Protein AF-A0A4R9PK14-F1 (afdb_monomer)

Mean predicted aligned error: 3.89 Å

Solvent-accessible surface area (backbone atoms only — not comparable to full-atom values): 7071 Å² total; per-residue (Å²): 136,80,88,58,100,75,65,58,48,47,90,89,63,51,69,74,48,59,94,91,59,59,80,47,73,71,54,48,51,49,46,39,63,70,50,51,48,55,53,52,49,55,52,47,52,51,51,54,56,47,56,76,75,32,99,73,86,83,88,85,88,85,83,86,76,75,49,66,43,78,81,82,39,85,67,70,57,68,86,69,80,87,87,35,72,95,62,70,71,56,60,66,72,57,52,53,53,52,52,53,50,49,68,73,68,58,121

Foldseek 3Di:
DDADLQHQADLVRHGPDDVPGGQDPVNSVVCCVPPVVVVVVVVVVVVVVVVVVDVDDDDDPDDDDAQDRPSPDPDGHFPDDDDCVVVPNDDPVVSVVVVVVCVVPGD

Structure (mmCIF, N/CA/C/O backbone):
data_AF-A0A4R9PK14-F1
#
_entry.id   AF-A0A4R9PK14-F1
#
loop_
_atom_site.group_PDB
_atom_site.id
_atom_site.type_symbol
_atom_site.label_atom_id
_atom_site.label_alt_id
_atom_site.label_comp_id
_atom_site.label_asym_id
_atom_site.label_entity_id
_atom_site.label_seq_id
_atom_site.pdbx_PDB_ins_code
_atom_site.Cartn_x
_atom_site.Cartn_y
_atom_site.Cartn_z
_atom_site.occupancy
_atom_site.B_iso_or_equiv
_atom_site.auth_seq_id
_atom_site.auth_comp_id
_atom_site.auth_asym_id
_atom_site.auth_atom_id
_atom_site.pdbx_PDB_model_num
ATOM 1 N N . ALA A 1 1 ? 13.955 3.054 2.556 1.00 55.47 1 ALA A N 1
ATOM 2 C CA . ALA A 1 1 ? 13.583 3.122 1.128 1.00 55.47 1 ALA A CA 1
ATOM 3 C C . ALA A 1 1 ? 12.072 2.967 1.025 1.00 55.47 1 ALA A C 1
ATOM 5 O O . ALA A 1 1 ? 11.523 2.206 1.811 1.00 55.47 1 ALA A O 1
ATOM 6 N N . THR A 1 2 ? 11.405 3.688 0.128 1.00 64.69 2 THR A N 1
ATOM 7 C CA . THR A 1 2 ? 9.976 3.497 -0.168 1.00 64.69 2 THR A CA 1
ATOM 8 C C . THR A 1 2 ? 9.829 2.833 -1.529 1.00 64.69 2 THR A C 1
ATOM 10 O O . THR A 1 2 ? 10.646 3.053 -2.423 1.00 64.69 2 THR A O 1
ATOM 13 N N . THR A 1 3 ? 8.805 1.999 -1.686 1.00 79.12 3 THR A N 1
ATOM 14 C CA . THR A 1 3 ? 8.442 1.443 -2.989 1.00 79.12 3 THR A CA 1
ATOM 15 C C . THR A 1 3 ? 7.896 2.555 -3.885 1.00 79.12 3 THR A C 1
ATOM 17 O O . THR A 1 3 ? 7.201 3.463 -3.425 1.00 79.12 3 THR A O 1
ATOM 20 N N . THR A 1 4 ? 8.236 2.516 -5.171 1.00 89.81 4 THR A N 1
ATOM 21 C CA . THR A 1 4 ? 7.672 3.434 -6.169 1.00 89.81 4 THR A CA 1
ATOM 22 C C . THR A 1 4 ? 6.357 2.873 -6.721 1.00 89.81 4 THR A C 1
ATOM 24 O O . THR A 1 4 ? 6.022 1.711 -6.497 1.00 89.81 4 THR A O 1
ATOM 27 N N . LEU A 1 5 ? 5.607 3.685 -7.476 1.00 92.44 5 LEU A N 1
ATOM 28 C CA . LEU A 1 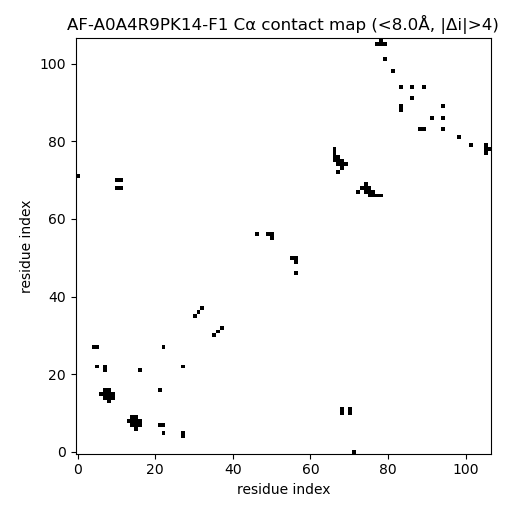5 ? 4.361 3.255 -8.130 1.00 92.44 5 LEU A CA 1
ATOM 29 C C . LEU A 1 5 ? 4.573 2.077 -9.099 1.00 92.44 5 LEU A C 1
ATOM 31 O O . LEU A 1 5 ? 3.700 1.231 -9.265 1.00 92.44 5 LEU A O 1
ATOM 35 N N . CYS A 1 6 ? 5.731 2.037 -9.755 1.00 96.12 6 CYS A N 1
ATOM 36 C CA . CYS A 1 6 ? 6.166 0.947 -10.620 1.00 96.12 6 CYS A CA 1
ATOM 37 C C . CYS A 1 6 ? 7.591 0.560 -10.201 1.00 96.12 6 CYS A C 1
ATOM 39 O O . CYS A 1 6 ? 8.545 1.114 -10.752 1.00 96.12 6 CYS A O 1
ATOM 41 N N . PRO A 1 7 ? 7.742 -0.335 -9.207 1.00 94.31 7 PRO A N 1
ATOM 42 C CA . PRO A 1 7 ? 9.049 -0.747 -8.703 1.00 94.31 7 PRO A CA 1
ATOM 43 C C . PRO A 1 7 ? 9.920 -1.328 -9.814 1.00 94.31 7 PRO A C 1
ATOM 45 O O . PRO A 1 7 ? 9.412 -2.046 -10.677 1.00 94.31 7 PRO A O 1
ATOM 48 N N . THR A 1 8 ? 11.219 -1.032 -9.777 1.00 95.38 8 THR A N 1
ATOM 49 C CA . THR A 1 8 ? 12.224 -1.566 -10.715 1.00 95.38 8 THR A CA 1
ATOM 50 C C . THR A 1 8 ? 13.130 -2.618 -10.090 1.00 95.38 8 THR A C 1
ATOM 52 O O . THR A 1 8 ? 13.818 -3.323 -10.822 1.00 95.38 8 THR A O 1
ATOM 55 N N . ASP A 1 9 ? 13.100 -2.756 -8.766 1.00 93.88 9 ASP A N 1
ATOM 56 C CA . ASP A 1 9 ? 13.816 -3.773 -8.005 1.00 93.88 9 ASP A CA 1
ATOM 57 C C . ASP A 1 9 ? 12.887 -4.559 -7.068 1.00 93.88 9 ASP A C 1
ATOM 59 O O . ASP A 1 9 ? 11.816 -4.094 -6.667 1.00 93.88 9 ASP A O 1
ATOM 63 N N . THR A 1 10 ? 13.296 -5.782 -6.732 1.00 91.88 10 THR A N 1
ATOM 64 C CA . THR A 1 10 ? 12.673 -6.589 -5.680 1.00 91.88 10 THR A CA 1
ATOM 65 C C . THR A 1 10 ? 12.938 -5.969 -4.305 1.00 91.88 10 THR A C 1
ATOM 67 O O . THR A 1 10 ? 13.802 -5.107 -4.130 1.00 91.88 10 THR A O 1
ATOM 70 N N . PHE A 1 11 ? 12.274 -6.479 -3.266 1.00 89.12 11 PHE A N 1
ATOM 71 C CA . PHE A 1 11 ? 12.618 -6.110 -1.890 1.00 89.12 11 PHE A CA 1
ATOM 72 C C . PHE A 1 11 ? 14.070 -6.440 -1.509 1.00 89.12 11 PHE A C 1
ATOM 74 O O . PHE A 1 11 ? 14.602 -5.790 -0.611 1.00 89.12 11 PHE A O 1
ATOM 81 N N . ASP A 1 12 ? 14.727 -7.371 -2.207 1.00 89.00 12 ASP A N 1
ATOM 82 C CA . ASP A 1 12 ? 16.135 -7.734 -1.995 1.00 89.00 12 ASP A CA 1
ATOM 83 C C . ASP A 1 12 ? 17.101 -6.867 -2.827 1.00 89.00 12 ASP A C 1
ATOM 85 O O . ASP A 1 12 ? 18.288 -6.796 -2.520 1.00 89.00 12 ASP A O 1
ATOM 89 N N . GLY A 1 13 ? 16.578 -6.093 -3.784 1.00 89.56 13 GLY A N 1
ATOM 90 C CA . GLY A 1 13 ? 17.332 -5.131 -4.595 1.00 89.56 13 GLY A CA 1
ATOM 91 C C . GLY A 1 13 ? 17.683 -5.653 -5.979 1.00 89.56 13 GLY A C 1
ATOM 92 O O . GLY A 1 13 ? 18.379 -4.973 -6.731 1.00 89.56 13 GLY A O 1
ATOM 93 N N . ASP A 1 14 ? 17.192 -6.843 -6.318 1.00 93.00 14 ASP A N 1
ATOM 94 C CA . ASP A 1 14 ? 17.420 -7.454 -7.618 1.00 93.00 14 ASP A CA 1
ATOM 95 C C . ASP A 1 14 ? 16.598 -6.736 -8.691 1.00 93.00 14 ASP A C 1
ATOM 97 O O . ASP A 1 14 ? 15.420 -6.450 -8.459 1.00 93.00 14 ASP A O 1
ATOM 101 N N . PRO A 1 15 ? 17.163 -6.468 -9.878 1.00 95.50 15 PRO A N 1
ATOM 102 C CA . PRO A 1 15 ? 16.436 -5.804 -10.950 1.00 95.50 15 PRO A CA 1
ATOM 103 C C . PRO A 1 15 ? 15.266 -6.667 -11.444 1.00 95.50 15 PRO A C 1
ATOM 105 O O . PRO A 1 15 ? 15.424 -7.850 -11.742 1.00 95.50 15 PRO A O 1
ATOM 108 N N . LEU A 1 16 ? 14.089 -6.053 -11.576 1.00 96.38 16 LEU A N 1
ATOM 109 C CA . LEU A 1 16 ? 12.891 -6.683 -12.147 1.00 96.38 16 LEU A CA 1
ATOM 110 C C . LEU A 1 16 ? 12.878 -6.649 -13.683 1.00 96.38 16 LEU A C 1
ATOM 112 O O . LEU A 1 16 ? 12.176 -7.441 -14.311 1.00 96.38 16 LEU A O 1
ATOM 116 N N . TYR A 1 17 ? 13.637 -5.731 -14.283 1.00 96.62 17 TYR A N 1
ATOM 117 C CA . TYR A 1 17 ? 13.682 -5.487 -15.724 1.00 96.62 17 TYR A CA 1
ATOM 118 C C . TYR A 1 17 ? 15.092 -5.721 -16.263 1.00 96.62 17 TYR A C 1
ATOM 120 O O . TYR A 1 17 ? 16.079 -5.651 -15.527 1.00 96.62 17 TYR A O 1
ATOM 128 N N . ARG A 1 18 ? 15.200 -5.987 -17.567 1.00 97.56 18 ARG A N 1
ATOM 129 C CA . ARG A 1 18 ? 16.502 -5.939 -18.239 1.00 97.56 18 ARG A CA 1
ATOM 130 C C . ARG A 1 18 ? 16.963 -4.489 -18.334 1.00 97.56 18 ARG A C 1
ATOM 132 O O . ARG A 1 18 ? 16.143 -3.576 -18.347 1.00 97.56 18 ARG A O 1
ATOM 139 N N . ILE A 1 19 ? 18.274 -4.305 -18.456 1.00 95.31 19 ILE A N 1
ATOM 140 C CA . ILE A 1 19 ? 18.885 -2.985 -18.624 1.00 95.31 19 ILE A CA 1
ATOM 141 C C . ILE A 1 19 ? 18.250 -2.276 -19.827 1.00 95.31 19 ILE A C 1
ATOM 143 O O . ILE A 1 19 ? 18.337 -2.776 -20.951 1.00 95.31 19 ILE A O 1
ATOM 147 N N . GLY A 1 20 ? 17.645 -1.111 -19.586 1.00 95.62 20 GLY A N 1
ATOM 148 C CA . GLY A 1 20 ? 16.987 -0.294 -20.606 1.00 95.62 20 GLY A CA 1
ATOM 149 C C . GLY A 1 20 ? 15.531 -0.675 -20.894 1.00 95.62 20 GLY A C 1
ATOM 150 O O . GLY A 1 20 ? 14.918 -0.063 -21.768 1.00 95.62 20 GLY A O 1
ATOM 151 N N . GLU A 1 21 ? 14.976 -1.665 -20.190 1.00 97.06 21 GLU A N 1
ATOM 152 C CA . GLU A 1 21 ? 13.569 -2.085 -20.284 1.00 97.06 21 GLU A CA 1
ATOM 153 C C . GLU A 1 21 ? 12.740 -1.652 -19.059 1.00 97.06 21 GLU A C 1
ATOM 155 O O . GLU A 1 21 ? 11.622 -2.131 -18.860 1.00 97.06 21 GLU A O 1
ATOM 160 N N . GLU A 1 22 ? 13.266 -0.757 -18.218 1.00 97.06 22 GLU A N 1
ATOM 161 C CA . GLU A 1 22 ? 12.528 -0.185 -17.096 1.00 97.06 22 GLU A CA 1
ATOM 162 C C . GLU A 1 22 ? 11.317 0.642 -17.578 1.00 97.06 22 GLU A C 1
ATOM 164 O O . GLU A 1 22 ? 11.346 1.231 -18.665 1.00 97.06 22 GLU A O 1
ATOM 169 N N . PRO A 1 23 ? 10.236 0.742 -16.778 1.00 97.25 23 PRO A N 1
ATOM 170 C CA . PRO A 1 23 ? 9.075 1.546 -17.137 1.00 97.25 23 PRO A CA 1
ATOM 171 C C . PRO A 1 23 ? 9.454 3.007 -17.405 1.00 97.25 23 PRO A C 1
ATOM 173 O O . PRO A 1 23 ? 9.959 3.712 -16.530 1.00 97.25 23 PRO A O 1
ATOM 176 N N . THR A 1 24 ? 9.166 3.478 -18.616 1.00 97.44 24 THR A N 1
ATOM 177 C CA . THR A 1 24 ? 9.292 4.894 -18.969 1.00 97.44 24 THR A CA 1
ATOM 178 C C . THR A 1 24 ? 8.211 5.718 -18.262 1.00 97.44 24 THR A C 1
ATOM 180 O O . THR A 1 24 ? 7.182 5.167 -17.864 1.00 97.44 24 THR A O 1
ATOM 183 N N . PRO A 1 25 ? 8.355 7.052 -18.170 1.00 97.00 25 PRO A N 1
ATOM 184 C CA . PRO A 1 25 ? 7.295 7.907 -17.633 1.00 97.00 25 PRO A CA 1
ATOM 185 C C . PRO A 1 25 ? 5.939 7.700 -18.327 1.00 97.00 25 PRO A C 1
ATOM 187 O O . PRO A 1 25 ? 4.925 7.548 -17.656 1.00 97.00 25 PRO A O 1
ATOM 190 N N . SER A 1 26 ? 5.930 7.578 -19.660 1.00 98.19 26 SER A N 1
ATOM 191 C CA . SER A 1 26 ? 4.705 7.315 -20.428 1.00 98.19 26 SER A CA 1
ATOM 192 C C . SER A 1 26 ? 4.078 5.951 -20.121 1.00 98.19 26 SER A C 1
ATOM 194 O O . SER A 1 26 ? 2.856 5.824 -20.092 1.00 98.19 26 SER A O 1
ATOM 196 N N . GLU A 1 27 ? 4.895 4.926 -19.872 1.00 97.69 27 GLU A N 1
ATOM 197 C CA . GLU A 1 27 ? 4.412 3.605 -19.473 1.00 97.69 27 GLU A CA 1
ATOM 198 C C . GLU A 1 27 ? 3.847 3.619 -18.048 1.00 97.69 27 GLU A C 1
ATOM 200 O O . GLU A 1 27 ? 2.809 3.008 -17.790 1.00 97.69 27 GLU A O 1
ATOM 205 N N . ILE A 1 28 ? 4.497 4.339 -17.131 1.00 97.81 28 ILE A N 1
ATOM 206 C CA . ILE A 1 28 ? 4.010 4.534 -15.761 1.00 97.81 28 ILE A CA 1
ATOM 207 C C . ILE A 1 28 ? 2.656 5.250 -15.783 1.00 97.81 28 ILE A C 1
ATOM 209 O O . ILE A 1 28 ? 1.720 4.785 -15.131 1.00 97.81 28 ILE A O 1
ATOM 213 N N . ASP A 1 29 ? 2.514 6.318 -16.571 1.00 98.19 29 ASP A N 1
ATOM 214 C CA . ASP A 1 29 ? 1.247 7.043 -16.715 1.00 98.19 29 ASP A CA 1
ATOM 215 C C . ASP A 1 29 ? 0.143 6.150 -17.281 1.00 98.19 29 ASP A C 1
ATOM 217 O O . ASP A 1 29 ? -0.957 6.094 -16.726 1.00 98.19 29 ASP A O 1
ATOM 221 N N . ARG A 1 30 ? 0.455 5.354 -18.310 1.00 98.56 30 ARG A N 1
ATOM 222 C CA . ARG A 1 30 ? -0.491 4.381 -18.863 1.00 98.56 30 ARG A CA 1
ATOM 223 C C . ARG A 1 30 ? -0.950 3.374 -17.809 1.00 98.56 30 ARG A C 1
ATOM 225 O O . ARG A 1 30 ? -2.145 3.099 -17.707 1.00 98.56 30 ARG A O 1
ATOM 232 N N . ARG A 1 31 ? -0.035 2.822 -17.004 1.00 98.38 31 ARG A N 1
ATOM 233 C CA . ARG A 1 31 ? -0.380 1.885 -15.916 1.00 98.38 31 ARG A CA 1
ATOM 234 C C . ARG A 1 31 ? -1.208 2.563 -14.828 1.00 98.38 31 ARG A C 1
ATOM 236 O O . ARG A 1 31 ? -2.150 1.955 -14.317 1.00 98.38 31 ARG A O 1
ATOM 243 N N . ARG A 1 32 ? -0.896 3.820 -14.500 1.00 98.19 32 ARG A N 1
ATOM 244 C CA . ARG A 1 32 ? -1.668 4.620 -13.547 1.00 98.19 32 ARG A CA 1
ATOM 245 C C . ARG A 1 32 ? -3.113 4.776 -14.018 1.00 98.19 32 ARG A C 1
ATOM 247 O O . ARG A 1 32 ? -4.033 4.534 -13.248 1.00 98.19 32 ARG A O 1
ATOM 254 N N . GLU A 1 33 ? -3.322 5.131 -15.278 1.00 98.56 33 GLU A N 1
ATOM 255 C CA . GLU A 1 33 ? -4.662 5.319 -15.844 1.00 98.56 33 GLU A CA 1
ATOM 256 C C . GLU A 1 33 ? -5.419 4.003 -16.034 1.00 98.56 33 GLU A C 1
ATOM 258 O O . GLU A 1 33 ? -6.624 3.951 -15.816 1.00 98.56 33 GLU A O 1
ATOM 263 N N . THR A 1 34 ? -4.714 2.930 -16.394 1.00 98.50 34 THR A N 1
ATOM 264 C CA . THR A 1 34 ? -5.335 1.633 -16.705 1.00 98.50 34 THR A CA 1
ATOM 265 C C . THR A 1 34 ? -5.682 0.828 -15.453 1.00 98.50 34 THR A C 1
ATOM 267 O O . THR A 1 34 ? -6.700 0.142 -15.434 1.00 98.50 34 THR A O 1
ATOM 270 N N . TYR A 1 35 ? -4.846 0.885 -14.411 1.00 98.19 35 TYR A N 1
ATOM 271 C CA . TYR A 1 35 ? -4.969 0.005 -13.242 1.00 98.19 35 TYR A CA 1
ATOM 272 C C . TYR A 1 35 ? -5.170 0.776 -11.938 1.00 98.19 35 TYR A C 1
ATOM 274 O O . TYR A 1 35 ? -6.088 0.476 -11.179 1.00 98.19 35 TYR A O 1
ATOM 282 N N . PHE A 1 36 ? -4.335 1.786 -11.677 1.00 97.69 36 PHE A N 1
ATOM 283 C CA . PHE A 1 36 ? -4.359 2.498 -10.398 1.00 97.69 36 PHE A CA 1
ATOM 284 C C . PHE A 1 36 ? -5.629 3.339 -10.233 1.00 97.69 36 PHE A C 1
ATOM 286 O O . PHE A 1 36 ? -6.292 3.250 -9.200 1.00 97.69 36 PHE A O 1
ATOM 293 N N . ALA A 1 37 ? -5.972 4.151 -11.236 1.00 98.44 37 ALA A N 1
ATOM 294 C CA . ALA A 1 37 ? -7.109 5.059 -11.165 1.00 98.44 37 ALA A CA 1
ATOM 295 C C . ALA A 1 37 ? -8.455 4.312 -11.080 1.00 98.44 37 ALA A C 1
ATOM 297 O O . ALA A 1 37 ? -9.238 4.666 -10.201 1.00 98.44 37 ALA A O 1
ATOM 298 N N . PRO A 1 38 ? -8.724 3.251 -11.871 1.00 98.75 38 PRO A N 1
ATOM 299 C CA . PRO A 1 38 ? -9.974 2.500 -11.752 1.00 98.75 38 PRO A CA 1
ATOM 300 C C . PRO A 1 38 ? -10.124 1.786 -10.407 1.00 98.75 38 PRO A C 1
ATOM 302 O O . PRO A 1 38 ? -11.214 1.779 -9.843 1.00 98.75 38 PRO A O 1
ATOM 305 N N . TYR A 1 39 ? -9.034 1.235 -9.859 1.00 98.50 39 TYR A N 1
ATOM 306 C CA . TYR A 1 39 ? -9.053 0.631 -8.526 1.00 98.50 39 TYR A CA 1
ATOM 307 C C . TYR A 1 39 ? -9.434 1.654 -7.446 1.00 98.50 39 TYR A C 1
ATOM 309 O O . TYR A 1 39 ? -10.329 1.404 -6.641 1.00 98.50 39 TYR A O 1
ATOM 317 N N . HIS A 1 40 ? -8.798 2.831 -7.455 1.00 98.38 40 HIS A N 1
ATOM 318 C CA . HIS A 1 40 ? -9.089 3.875 -6.469 1.00 98.38 40 HIS A CA 1
ATOM 319 C C . HIS A 1 40 ? -10.472 4.500 -6.664 1.00 98.38 40 HIS A C 1
ATOM 321 O O . HIS A 1 40 ? -11.100 4.865 -5.675 1.00 98.38 40 HIS A O 1
ATOM 327 N N . ALA A 1 41 ? -10.966 4.589 -7.902 1.00 98.75 41 ALA A N 1
ATOM 328 C CA . ALA A 1 41 ? -12.334 5.019 -8.172 1.00 98.75 41 ALA A CA 1
ATOM 329 C C . ALA A 1 41 ? -13.346 4.041 -7.558 1.00 98.75 41 ALA A C 1
ATOM 331 O O . ALA A 1 41 ? -14.212 4.465 -6.804 1.00 98.75 41 ALA A O 1
ATOM 332 N N . ALA A 1 42 ? -13.174 2.732 -7.775 1.00 98.69 42 ALA A N 1
ATOM 333 C CA . ALA A 1 42 ? -14.053 1.721 -7.186 1.00 98.69 42 ALA A CA 1
ATOM 334 C C . ALA A 1 42 ? -14.027 1.739 -5.646 1.00 98.69 42 ALA A C 1
ATOM 336 O O . ALA A 1 42 ? -15.069 1.604 -5.004 1.00 98.69 42 ALA A O 1
ATOM 337 N N . LEU A 1 43 ? -12.848 1.933 -5.044 1.00 98.44 43 LEU A N 1
ATOM 338 C CA . LEU A 1 43 ? -12.718 2.068 -3.593 1.00 98.44 43 LEU A CA 1
ATOM 339 C C . LEU A 1 43 ? -13.437 3.322 -3.069 1.00 98.44 43 LEU A C 1
ATOM 341 O O . LEU A 1 43 ? -14.117 3.255 -2.046 1.00 98.44 43 LEU A O 1
ATOM 345 N N . GLN A 1 44 ? -13.303 4.451 -3.768 1.00 98.50 44 GLN A N 1
ATOM 346 C CA . GLN A 1 44 ? -13.972 5.698 -3.407 1.00 98.50 44 GLN A CA 1
ATOM 347 C C . GLN A 1 44 ? -15.496 5.579 -3.529 1.00 98.50 44 GLN A C 1
ATOM 349 O O . GLN A 1 44 ? -16.202 5.957 -2.597 1.00 98.50 44 GLN A O 1
ATOM 354 N N . ASP A 1 45 ? -15.995 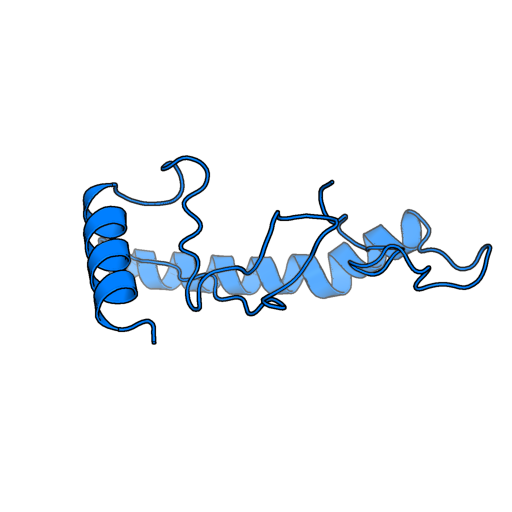4.986 -4.615 1.00 98.75 45 ASP A N 1
ATOM 355 C CA . ASP A 1 45 ? -17.428 4.768 -4.832 1.00 98.75 45 ASP A CA 1
ATOM 356 C C . ASP A 1 45 ? -18.042 3.923 -3.703 1.00 98.75 45 ASP A C 1
ATOM 358 O O . ASP A 1 45 ? -19.133 4.218 -3.210 1.00 98.75 45 ASP A O 1
ATOM 362 N N . GLU A 1 46 ? -17.328 2.892 -3.241 1.00 98.56 46 GLU A N 1
ATOM 363 C CA . GLU A 1 46 ? -17.782 2.049 -2.133 1.00 98.56 46 GLU A CA 1
ATOM 364 C C . GLU A 1 46 ? -17.756 2.791 -0.788 1.00 98.56 46 GLU A C 1
ATOM 366 O O . GLU A 1 46 ? -18.695 2.681 0.005 1.00 98.56 46 GLU A O 1
ATOM 371 N N . ILE A 1 47 ? -16.718 3.594 -0.539 1.00 98.19 47 ILE A N 1
ATOM 372 C CA . ILE A 1 47 ? -16.637 4.470 0.637 1.00 98.19 47 ILE A CA 1
ATOM 373 C C . ILE A 1 47 ? -17.818 5.444 0.665 1.00 98.19 47 ILE A C 1
ATOM 375 O O . ILE A 1 47 ? -18.467 5.589 1.704 1.00 98.19 47 ILE A O 1
ATOM 379 N N . ASP A 1 48 ? -18.117 6.085 -0.463 1.00 98.38 48 ASP A N 1
ATOM 380 C CA . ASP A 1 48 ? -19.200 7.060 -0.574 1.0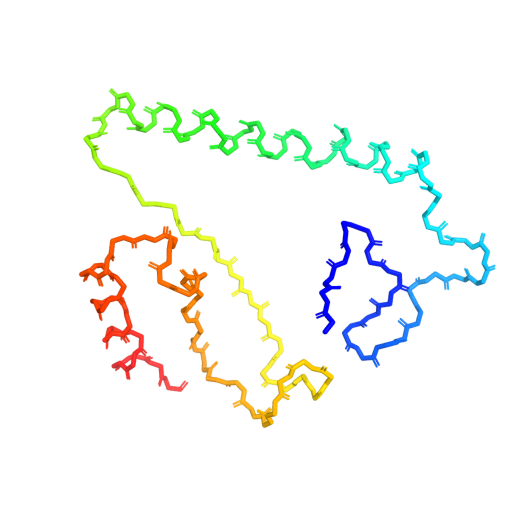0 98.38 48 ASP A CA 1
ATOM 381 C C . ASP A 1 48 ? -20.565 6.395 -0.388 1.00 98.38 48 ASP A C 1
ATOM 383 O O . ASP A 1 48 ? -21.408 6.898 0.364 1.00 98.38 48 ASP A O 1
ATOM 387 N N . ARG A 1 49 ? -20.760 5.206 -0.974 1.00 98.56 49 ARG A N 1
ATOM 388 C CA . ARG A 1 49 ? -21.965 4.397 -0.766 1.00 98.56 49 ARG A CA 1
ATOM 389 C C . ARG A 1 49 ? -22.170 4.067 0.713 1.00 98.56 49 ARG A C 1
ATOM 391 O O . ARG A 1 49 ? -23.269 4.260 1.233 1.00 98.56 49 ARG A O 1
ATOM 398 N N . LEU A 1 50 ? -21.133 3.584 1.399 1.00 98.50 50 LEU A N 1
ATOM 399 C CA . LEU A 1 50 ? -21.227 3.191 2.806 1.00 98.50 50 LEU A CA 1
ATOM 400 C C . LEU A 1 50 ? -21.408 4.397 3.735 1.00 98.50 50 LEU A C 1
ATOM 402 O O . LEU A 1 50 ? -22.193 4.309 4.677 1.00 98.50 50 LEU A O 1
ATOM 406 N N . ARG A 1 51 ? -20.769 5.540 3.453 1.00 97.62 51 ARG A N 1
ATOM 407 C CA . ARG A 1 51 ? -20.989 6.795 4.198 1.00 97.62 51 ARG A CA 1
ATOM 408 C C . ARG A 1 51 ? -22.403 7.348 4.038 1.00 97.62 51 ARG A C 1
ATOM 410 O O . ARG A 1 51 ? -22.908 7.986 4.954 1.00 97.62 51 ARG A O 1
ATOM 417 N N . GLY A 1 52 ? -23.064 7.083 2.911 1.00 97.88 52 GLY A N 1
ATOM 418 C CA . GLY A 1 52 ? -24.483 7.404 2.735 1.00 97.88 52 GLY A CA 1
ATOM 419 C C . GLY A 1 52 ? -25.425 6.546 3.592 1.00 97.88 52 GLY A C 1
ATOM 420 O O . GLY A 1 52 ? -26.578 6.923 3.795 1.00 97.88 52 GLY A O 1
ATOM 421 N N . MET A 1 53 ? -24.953 5.399 4.093 1.00 98.25 53 MET A N 1
ATOM 422 C CA . MET A 1 53 ? -25.751 4.413 4.836 1.00 98.25 53 MET A CA 1
ATOM 423 C C . MET A 1 53 ? -25.398 4.333 6.325 1.00 98.25 53 MET A C 1
ATOM 425 O O . MET A 1 53 ? -26.224 3.907 7.134 1.00 98.25 53 MET A O 1
ATOM 429 N N . HIS A 1 54 ? -24.174 4.707 6.686 1.00 98.25 54 HIS A N 1
ATOM 430 C CA . HIS A 1 54 ? -23.617 4.529 8.018 1.00 98.25 54 HIS A CA 1
ATOM 431 C C . HIS A 1 54 ? -22.914 5.805 8.473 1.00 98.25 54 HIS A C 1
ATOM 433 O O . HIS A 1 54 ? -22.151 6.404 7.722 1.00 98.25 54 HIS A O 1
ATOM 439 N N . GLU A 1 55 ? -23.132 6.182 9.734 1.00 96.12 55 GLU A N 1
ATOM 440 C CA . GLU A 1 55 ? -22.466 7.335 10.352 1.00 96.12 55 GLU A CA 1
ATOM 441 C C . GLU A 1 55 ? -20.941 7.162 10.381 1.00 96.12 55 GLU A C 1
ATOM 443 O O . GLU A 1 55 ? -20.199 8.103 10.116 1.00 96.12 55 GLU A O 1
ATOM 448 N N . ASN A 1 56 ? -20.478 5.939 10.651 1.00 95.56 56 ASN A N 1
ATOM 449 C CA . ASN A 1 56 ? -19.066 5.594 10.727 1.00 95.56 56 ASN A CA 1
ATOM 450 C C . ASN A 1 56 ? -18.766 4.374 9.857 1.00 95.56 56 ASN A C 1
ATOM 452 O O . ASN A 1 56 ? -19.523 3.403 9.849 1.00 95.56 56 ASN A O 1
ATOM 456 N N . ILE A 1 57 ? -17.623 4.409 9.173 1.00 96.94 57 ILE A N 1
ATOM 457 C CA . ILE A 1 57 ? -17.094 3.297 8.380 1.00 96.94 57 ILE A CA 1
ATOM 458 C C . ILE A 1 57 ? -15.615 3.090 8.711 1.00 96.94 57 ILE A C 1
ATOM 460 O O . ILE A 1 57 ? -14.917 4.040 9.068 1.00 96.94 57 ILE A O 1
ATOM 464 N N . VAL A 1 58 ? -15.133 1.857 8.569 1.00 95.88 58 VAL A N 1
ATOM 465 C CA . VAL A 1 58 ? -13.718 1.503 8.739 1.00 95.88 58 VAL A CA 1
ATOM 466 C C . VAL A 1 58 ? -13.250 0.794 7.476 1.00 95.88 58 VAL A C 1
ATOM 468 O O . VAL A 1 58 ? -13.839 -0.210 7.081 1.00 95.88 58 VAL A O 1
ATOM 471 N N . LEU A 1 59 ? -12.188 1.309 6.855 1.00 96.06 59 LEU A N 1
ATOM 472 C CA . LEU A 1 59 ? -11.489 0.636 5.764 1.00 96.06 59 LEU A CA 1
ATOM 473 C C . LEU A 1 59 ? -10.300 -0.137 6.339 1.00 96.06 59 LEU A C 1
ATOM 475 O O . LEU A 1 59 ? -9.404 0.461 6.931 1.00 96.06 59 LEU A O 1
ATOM 479 N N . TYR A 1 60 ? -10.286 -1.452 6.136 1.00 94.69 60 TYR A N 1
ATOM 480 C CA . TYR A 1 60 ? -9.119 -2.288 6.401 1.00 94.69 60 TYR A CA 1
ATOM 481 C C . TYR A 1 60 ? -8.305 -2.450 5.116 1.00 94.69 60 TYR A C 1
ATOM 483 O O . TYR A 1 60 ? -8.775 -3.070 4.164 1.00 94.69 60 TYR A O 1
ATOM 491 N N . ASP A 1 61 ? -7.090 -1.902 5.102 1.00 94.88 61 ASP A N 1
ATOM 492 C CA . ASP A 1 61 ? -6.120 -2.104 4.025 1.00 94.88 61 ASP A CA 1
ATOM 493 C C . ASP A 1 61 ? -5.186 -3.269 4.391 1.00 94.88 61 ASP A C 1
ATOM 495 O O . ASP A 1 61 ? -4.248 -3.128 5.180 1.00 94.88 61 ASP A O 1
ATOM 499 N N . CYS A 1 62 ? -5.530 -4.462 3.903 1.00 94.88 62 CYS A N 1
ATOM 500 C CA . CYS A 1 62 ? -4.921 -5.721 4.321 1.00 94.88 62 CYS A CA 1
ATOM 501 C C . CYS A 1 62 ? -3.758 -6.121 3.410 1.00 94.88 62 CYS A C 1
ATOM 503 O O . CYS A 1 62 ? -3.928 -6.282 2.203 1.00 94.88 62 CYS A O 1
ATOM 505 N N . HIS A 1 63 ? -2.604 -6.405 4.017 1.00 94.06 63 HIS A N 1
ATOM 506 C CA . HIS A 1 63 ? -1.386 -6.811 3.315 1.00 94.06 63 HIS A CA 1
ATOM 507 C C . HIS A 1 63 ? -0.765 -8.049 3.954 1.00 94.06 63 HIS A C 1
ATOM 509 O O . HIS A 1 63 ? -0.873 -8.266 5.160 1.00 94.06 63 HIS A O 1
ATOM 515 N N . SER A 1 64 ? -0.044 -8.825 3.150 1.00 93.75 64 SER A N 1
ATOM 516 C CA . SER A 1 64 ? 0.889 -9.847 3.629 1.00 93.75 64 SER A CA 1
ATOM 517 C C . SER A 1 64 ? 2.308 -9.466 3.230 1.00 93.75 64 SER A C 1
ATOM 519 O O . SER A 1 64 ? 2.524 -8.978 2.120 1.00 93.75 64 SER A O 1
ATOM 521 N N . ILE A 1 65 ? 3.284 -9.739 4.090 1.00 91.75 65 ILE A N 1
ATOM 522 C CA . ILE A 1 65 ? 4.694 -9.439 3.837 1.00 91.75 65 ILE A CA 1
ATOM 523 C C . ILE A 1 65 ? 5.579 -10.592 4.320 1.00 91.75 65 ILE A C 1
ATOM 525 O O . ILE A 1 65 ? 5.204 -11.324 5.235 1.00 91.75 65 ILE A O 1
ATOM 529 N N . ARG A 1 66 ? 6.758 -10.773 3.705 1.00 92.50 66 ARG A N 1
ATOM 530 C CA . ARG A 1 66 ? 7.763 -11.729 4.201 1.00 92.50 66 ARG A CA 1
ATOM 531 C C . ARG A 1 66 ? 8.190 -11.326 5.615 1.00 92.50 66 ARG A C 1
ATOM 533 O O . ARG A 1 66 ? 8.515 -10.163 5.838 1.00 92.50 66 ARG A O 1
ATOM 540 N N . SER A 1 67 ? 8.263 -12.289 6.534 1.00 92.81 67 SER A N 1
ATOM 541 C CA . SER A 1 67 ? 8.621 -12.030 7.937 1.00 92.81 67 SER A CA 1
ATOM 542 C C . SER A 1 67 ? 10.062 -11.553 8.125 1.00 92.81 67 SER A C 1
ATOM 544 O O . SER A 1 67 ? 10.357 -10.926 9.130 1.00 92.81 67 SER A O 1
ATOM 546 N N . VAL A 1 68 ? 10.965 -11.826 7.178 1.00 94.06 68 VAL A N 1
ATOM 547 C CA . VAL A 1 68 ? 12.359 -11.360 7.222 1.00 94.06 68 VAL A CA 1
ATOM 548 C C . VAL A 1 68 ? 12.655 -10.555 5.959 1.00 94.06 68 VAL A C 1
ATOM 550 O O . VAL A 1 68 ? 12.606 -11.087 4.849 1.00 94.06 68 VAL A O 1
ATOM 553 N N . LEU A 1 69 ? 12.946 -9.264 6.136 1.00 91.38 69 LEU A N 1
ATOM 554 C CA . LEU A 1 69 ? 13.235 -8.301 5.065 1.00 91.38 69 LEU A CA 1
ATOM 555 C C . LEU A 1 69 ? 14.353 -7.332 5.492 1.00 91.38 69 LEU A C 1
ATOM 557 O O . LEU A 1 69 ? 14.071 -6.172 5.796 1.00 91.38 69 LEU A O 1
ATOM 561 N N . PRO A 1 70 ? 15.629 -7.762 5.478 1.00 90.00 70 PRO A N 1
ATOM 562 C CA . PRO A 1 70 ? 16.735 -7.021 6.098 1.00 90.00 70 PRO A CA 1
ATOM 563 C C . PRO A 1 70 ? 16.997 -5.627 5.511 1.00 90.00 70 PRO A C 1
ATOM 565 O O . PRO A 1 70 ? 17.548 -4.763 6.186 1.00 90.00 70 PRO A O 1
ATOM 568 N N . ARG A 1 71 ? 16.603 -5.379 4.251 1.00 86.06 71 ARG A N 1
ATOM 569 C CA . ARG A 1 71 ? 16.703 -4.046 3.624 1.00 86.06 71 ARG A CA 1
ATOM 570 C C . ARG A 1 71 ? 15.708 -3.032 4.196 1.00 86.06 71 ARG A C 1
ATOM 572 O O . ARG A 1 71 ? 15.916 -1.832 4.020 1.00 86.06 71 ARG A O 1
ATOM 579 N N . LEU A 1 72 ? 14.623 -3.494 4.817 1.00 85.38 72 LEU A N 1
ATOM 580 C CA . LEU A 1 72 ? 13.537 -2.645 5.309 1.00 85.38 72 LEU A CA 1
ATOM 581 C C . LEU A 1 72 ? 13.393 -2.680 6.831 1.00 85.38 72 LEU A C 1
ATOM 583 O O . LEU A 1 72 ? 13.101 -1.644 7.422 1.00 85.38 72 LEU A O 1
ATOM 587 N N . PHE A 1 73 ? 13.603 -3.841 7.452 1.00 88.31 73 PHE A N 1
ATOM 588 C CA . PHE A 1 73 ? 13.369 -4.059 8.876 1.00 88.31 73 PHE A CA 1
ATOM 589 C C . PHE A 1 73 ? 14.501 -4.880 9.492 1.00 88.31 73 PHE A C 1
ATOM 591 O O . PHE A 1 73 ? 15.054 -5.779 8.856 1.00 88.31 73 PHE A O 1
ATOM 598 N N . GLU A 1 74 ? 14.825 -4.582 10.746 1.00 91.50 74 GLU A N 1
ATOM 599 C CA . GLU A 1 74 ? 15.733 -5.403 11.540 1.00 91.50 74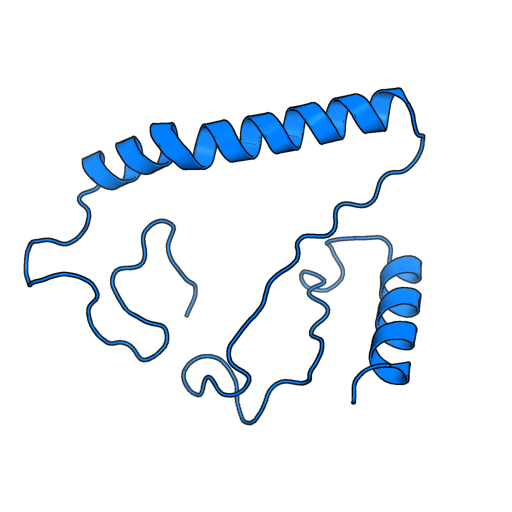 GLU A CA 1
ATOM 600 C C . GLU A 1 74 ? 14.984 -6.622 12.103 1.00 91.50 74 GLU A C 1
ATOM 602 O O . GLU A 1 74 ? 13.881 -6.496 12.632 1.00 91.50 74 GLU A O 1
ATOM 607 N N . GLY A 1 75 ? 15.597 -7.805 12.010 1.00 93.44 75 GLY A N 1
ATOM 608 C CA . GLY A 1 75 ? 15.066 -9.035 12.599 1.00 93.44 75 GLY A CA 1
ATOM 609 C C . GLY A 1 75 ? 13.858 -9.633 11.868 1.00 93.44 75 GLY A C 1
ATOM 610 O O . GLY A 1 75 ? 13.701 -9.493 10.652 1.00 93.44 75 GLY A O 1
ATOM 611 N N . THR A 1 76 ? 13.040 -10.363 12.628 1.00 94.00 76 THR A N 1
ATOM 612 C CA . THR A 1 76 ? 11.814 -11.014 12.150 1.00 94.00 76 THR A CA 1
ATOM 613 C C . THR A 1 76 ? 10.605 -10.186 12.571 1.00 94.00 76 THR A C 1
ATOM 615 O O . THR A 1 76 ? 10.434 -9.894 13.754 1.00 94.00 76 THR A O 1
ATOM 618 N N . LEU A 1 77 ? 9.760 -9.827 11.609 1.00 92.69 77 LEU A N 1
ATOM 619 C CA . LEU A 1 77 ? 8.500 -9.133 11.846 1.00 92.69 77 LEU A CA 1
ATOM 620 C C . LEU A 1 77 ? 7.522 -10.010 12.644 1.00 92.69 77 LEU A C 1
ATOM 622 O O . LEU A 1 77 ? 7.517 -11.234 12.472 1.00 92.69 77 LEU A O 1
ATOM 626 N N . PRO A 1 78 ? 6.651 -9.396 13.464 1.00 91.12 78 PRO A N 1
ATOM 627 C CA . PRO A 1 78 ? 5.562 -10.113 14.108 1.00 91.12 78 PRO A CA 1
ATOM 628 C C . PRO A 1 78 ? 4.580 -10.660 13.067 1.00 91.12 78 PRO A C 1
ATOM 630 O O . PRO A 1 78 ? 4.496 -10.170 11.936 1.00 91.12 78 PRO A O 1
ATOM 633 N N . VAL A 1 79 ? 3.793 -11.649 13.489 1.00 91.06 79 VAL A N 1
ATOM 634 C CA . VAL A 1 79 ? 2.745 -12.297 12.681 1.00 91.06 79 VAL A CA 1
ATOM 635 C C . VAL A 1 79 ? 1.734 -11.274 12.165 1.00 91.06 79 VAL A C 1
ATOM 637 O O . VAL A 1 79 ? 1.322 -11.330 11.007 1.00 91.06 79 VAL A O 1
ATOM 640 N N . PHE A 1 80 ? 1.397 -10.287 12.998 1.00 92.50 80 PHE A N 1
ATOM 641 C CA . PHE A 1 80 ? 0.544 -9.166 12.631 1.00 92.50 80 PHE A CA 1
ATOM 642 C C . PHE A 1 80 ? 1.258 -7.835 12.834 1.00 92.50 80 PHE A C 1
ATOM 644 O O . PHE A 1 80 ? 1.854 -7.583 13.878 1.00 92.50 80 PHE A O 1
ATOM 651 N N . ASN A 1 81 ? 1.128 -6.957 11.842 1.00 91.62 81 ASN A N 1
ATOM 652 C CA . ASN A 1 81 ? 1.606 -5.582 11.894 1.00 91.62 81 ASN A CA 1
ATOM 653 C C . ASN A 1 81 ? 0.400 -4.653 11.743 1.00 91.62 81 ASN A C 1
ATOM 655 O O . ASN A 1 81 ? -0.333 -4.756 10.760 1.00 91.62 81 ASN A O 1
ATOM 659 N N . LEU A 1 82 ? 0.197 -3.747 12.702 1.00 93.81 82 LEU A N 1
ATOM 660 C CA . LEU A 1 82 ? -0.843 -2.722 12.616 1.00 93.81 82 LEU A CA 1
ATOM 661 C C . LEU A 1 82 ? -0.227 -1.406 12.133 1.00 93.81 82 LEU A C 1
ATOM 663 O O . LEU A 1 82 ? 0.422 -0.695 12.897 1.00 93.81 82 LEU A O 1
ATOM 667 N N . GLY A 1 83 ? -0.425 -1.082 10.856 1.00 94.12 83 GLY A N 1
ATOM 668 C CA . GLY A 1 83 ? -0.002 0.196 10.289 1.00 94.12 83 GLY A CA 1
ATOM 669 C C . GLY A 1 83 ? -0.959 1.318 10.685 1.00 94.12 83 GLY A C 1
ATOM 670 O O . GLY A 1 83 ? -2.140 1.251 10.359 1.00 94.12 83 GLY A O 1
ATOM 671 N N . THR A 1 84 ? -0.459 2.356 11.364 1.00 94.50 84 THR A N 1
ATOM 672 C CA . THR A 1 84 ? -1.301 3.473 11.838 1.00 94.50 84 THR A CA 1
ATOM 673 C 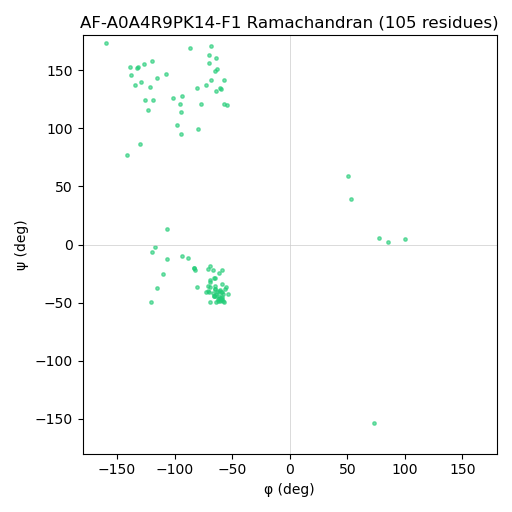C . THR A 1 84 ? -0.959 4.833 11.225 1.00 94.50 84 THR A C 1
ATOM 675 O O . THR A 1 84 ? -1.665 5.805 11.505 1.00 94.50 84 THR A O 1
ATOM 678 N N . ASN A 1 85 ? 0.072 4.921 10.374 1.00 93.81 85 ASN A N 1
ATOM 679 C CA . ASN A 1 85 ? 0.618 6.181 9.843 1.00 93.81 85 ASN A CA 1
ATOM 680 C C . ASN A 1 85 ? 0.915 7.195 10.967 1.00 93.81 85 ASN A C 1
ATOM 682 O O . ASN A 1 85 ? 0.311 8.268 11.026 1.00 93.81 85 ASN A O 1
ATOM 686 N N . ASP A 1 86 ? 1.773 6.812 11.915 1.00 92.88 86 ASP A N 1
ATOM 687 C CA . ASP A 1 86 ? 2.074 7.579 13.135 1.00 92.88 86 ASP A CA 1
ATOM 688 C C . ASP A 1 86 ? 0.815 7.970 13.932 1.00 92.88 86 ASP A C 1
ATOM 690 O O . ASP A 1 86 ? 0.688 9.091 14.426 1.00 92.88 86 ASP A O 1
ATOM 694 N N . GLY A 1 87 ? -0.158 7.057 14.001 1.00 94.69 87 GLY A N 1
AT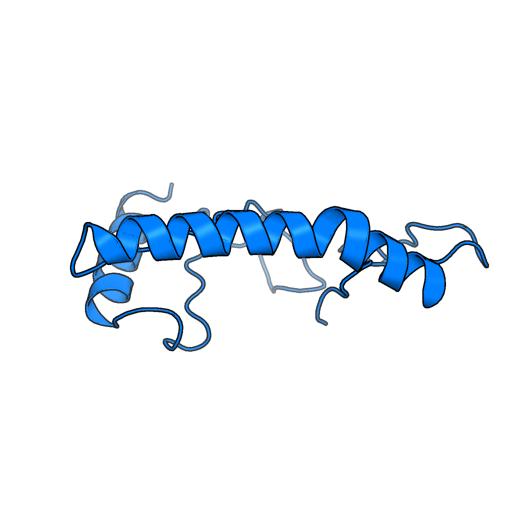OM 695 C CA . GLY A 1 87 ? -1.427 7.266 14.697 1.00 94.69 87 GLY A CA 1
ATOM 696 C C . GLY A 1 87 ? -2.461 8.119 13.952 1.00 94.69 87 GLY A C 1
ATOM 697 O O . GLY A 1 87 ? -3.510 8.403 14.522 1.00 94.69 87 GLY A O 1
ATOM 698 N N . LYS A 1 88 ? -2.213 8.521 12.698 1.00 95.81 88 LYS A N 1
ATOM 699 C CA . LYS A 1 88 ? -3.071 9.459 11.942 1.00 95.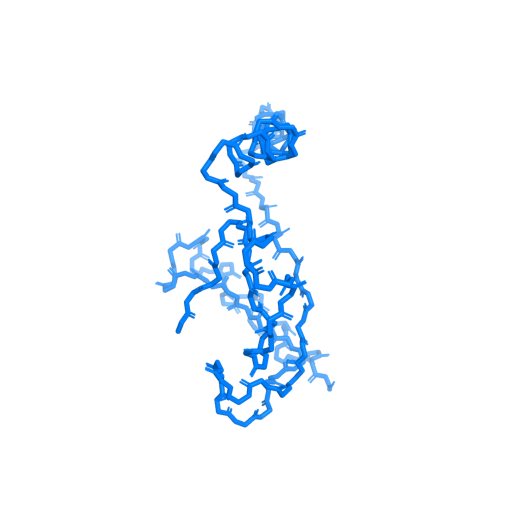81 88 LYS A CA 1
ATOM 700 C C . LYS A 1 88 ? -4.128 8.792 11.058 1.00 95.81 88 LYS A C 1
ATOM 702 O O . LYS A 1 88 ? -4.957 9.489 10.482 1.00 95.81 88 LYS A O 1
ATOM 707 N N . SER A 1 89 ? -4.072 7.474 10.883 1.00 93.00 89 SER A N 1
ATOM 708 C CA . SER A 1 89 ? -4.934 6.753 9.927 1.00 93.00 89 SER A CA 1
ATOM 709 C C . SER A 1 89 ? -6.328 6.400 10.454 1.00 93.00 89 SER A C 1
ATOM 711 O O . SER A 1 89 ? -7.223 6.145 9.653 1.00 93.00 89 SER A O 1
ATOM 713 N N . THR A 1 90 ? -6.537 6.371 11.774 1.00 94.56 90 THR A N 1
ATOM 714 C CA . THR A 1 90 ? -7.837 6.034 12.376 1.00 94.56 90 THR A CA 1
ATOM 715 C C . THR A 1 90 ? -7.941 6.543 13.816 1.00 94.56 90 THR A C 1
ATOM 717 O O . THR A 1 90 ? -6.96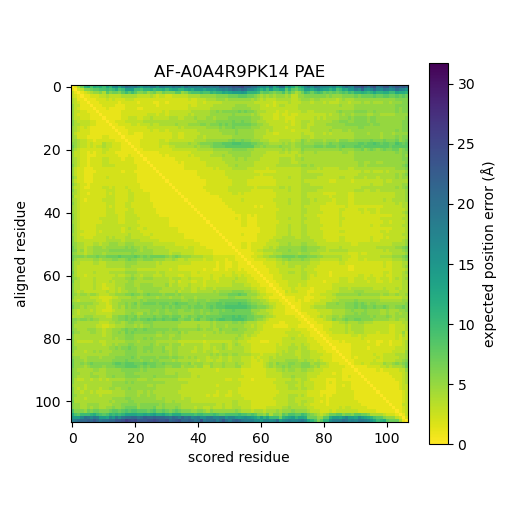4 7.050 14.363 1.00 94.56 90 THR A O 1
ATOM 720 N N . ASP A 1 91 ? -9.110 6.427 14.441 1.00 95.69 91 ASP A N 1
ATOM 721 C CA . ASP A 1 91 ? -9.332 6.857 15.825 1.00 95.69 91 ASP A CA 1
ATOM 722 C C . ASP A 1 91 ? -8.400 6.114 16.812 1.00 95.69 91 ASP A C 1
ATOM 724 O O . ASP A 1 91 ? -8.303 4.883 16.731 1.00 95.69 91 ASP A O 1
ATOM 728 N N . PRO A 1 92 ? -7.733 6.806 17.760 1.00 96.62 92 PRO A N 1
ATOM 729 C CA . PRO A 1 92 ? -6.808 6.171 18.702 1.00 96.62 92 PRO A CA 1
ATOM 730 C C . PRO A 1 92 ? -7.427 5.021 19.508 1.00 96.62 92 PRO A C 1
ATOM 732 O O . PRO A 1 92 ? -6.778 3.997 19.709 1.00 96.62 92 PRO A O 1
ATOM 735 N N . SER A 1 93 ? -8.700 5.131 19.904 1.00 96.94 93 SER A N 1
ATOM 736 C CA . SER A 1 93 ? -9.371 4.080 20.678 1.00 96.94 93 SER A CA 1
ATOM 737 C C . SER A 1 93 ? 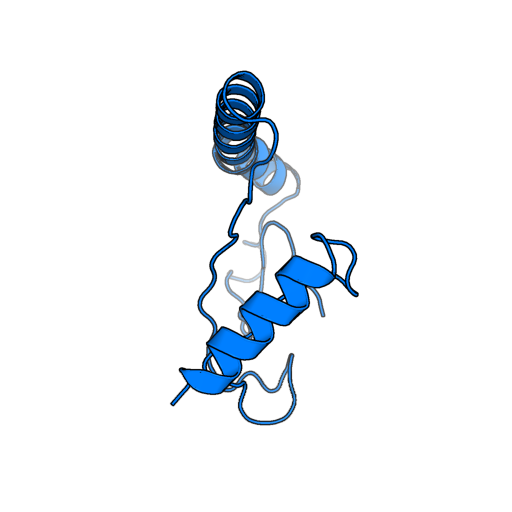-9.613 2.814 19.853 1.00 96.94 93 SER A C 1
ATOM 739 O O . SER A 1 93 ? -9.600 1.705 20.392 1.00 96.94 93 SER A O 1
ATOM 741 N N . LEU A 1 94 ? -9.812 2.952 18.538 1.00 96.19 94 LEU A N 1
ATOM 742 C CA . LEU A 1 94 ? -9.911 1.810 17.635 1.00 96.19 94 LEU A CA 1
ATOM 743 C C . LEU A 1 94 ? -8.538 1.160 17.428 1.00 96.19 94 LEU A C 1
ATOM 745 O O . LEU A 1 94 ? -8.449 -0.068 17.456 1.00 96.19 94 LEU A O 1
ATOM 749 N N . GLN A 1 95 ? -7.475 1.962 17.285 1.00 96.06 95 GLN A N 1
ATOM 750 C CA . GLN A 1 95 ? -6.100 1.453 17.173 1.00 96.06 95 GLN A CA 1
ATOM 751 C C . GLN A 1 95 ? -5.731 0.591 18.381 1.00 96.06 95 GLN A C 1
ATOM 753 O O . GLN A 1 95 ? -5.277 -0.538 18.208 1.00 96.06 95 GLN A O 1
ATOM 758 N N . GLU A 1 96 ? -5.981 1.089 19.595 1.00 96.56 96 GLU A N 1
ATOM 759 C CA . GLU A 1 96 ? -5.690 0.375 20.842 1.00 96.56 96 GLU A CA 1
ATOM 760 C C . GLU A 1 96 ? -6.434 -0.962 20.927 1.00 96.56 96 GLU A C 1
ATOM 762 O O . GLU A 1 96 ? -5.836 -1.993 21.241 1.00 96.56 96 GLU A O 1
ATOM 767 N N . LYS A 1 97 ? -7.731 -0.973 20.593 1.00 96.69 97 LYS A N 1
ATOM 768 C CA . LYS A 1 97 ? -8.547 -2.196 20.611 1.00 96.69 97 LYS A CA 1
ATOM 769 C C . LYS A 1 97 ? -8.040 -3.236 19.620 1.00 96.69 97 LYS A C 1
ATOM 771 O O . LYS A 1 97 ? -7.916 -4.405 19.979 1.00 96.69 97 LYS A O 1
ATOM 776 N N . VAL A 1 98 ? -7.745 -2.827 18.386 1.00 95.31 98 VAL A N 1
ATOM 777 C CA . VAL A 1 98 ? -7.234 -3.744 17.359 1.00 95.31 98 VAL A CA 1
ATOM 778 C C . VAL A 1 98 ? -5.852 -4.260 17.752 1.00 95.31 98 VAL A C 1
ATOM 780 O O . VAL A 1 98 ? -5.629 -5.464 17.696 1.00 95.31 98 VAL A O 1
ATOM 783 N N . ALA A 1 99 ? -4.953 -3.394 18.227 1.00 94.25 99 ALA A N 1
ATOM 784 C CA . ALA A 1 99 ? -3.629 -3.798 18.696 1.00 94.25 99 ALA A CA 1
ATOM 785 C C . ALA A 1 99 ? -3.705 -4.835 19.830 1.00 94.25 99 ALA A C 1
ATOM 787 O O . ALA A 1 99 ? -2.986 -5.833 19.791 1.00 94.25 99 ALA A O 1
ATOM 788 N N . ALA A 1 100 ? -4.609 -4.646 20.798 1.00 95.38 100 ALA A N 1
ATOM 789 C CA . ALA A 1 100 ? -4.815 -5.598 21.887 1.00 95.38 100 ALA A CA 1
ATOM 790 C C . ALA A 1 100 ? -5.311 -6.966 21.388 1.00 95.38 100 ALA A C 1
ATOM 792 O O . ALA A 1 100 ? -4.834 -7.996 21.860 1.00 95.38 100 ALA A O 1
ATOM 793 N N . ILE A 1 101 ? -6.228 -6.988 20.413 1.00 95.00 101 ILE A N 1
ATOM 794 C CA . ILE A 1 101 ? -6.709 -8.235 19.799 1.00 95.00 101 ILE A CA 1
ATOM 795 C C . ILE A 1 101 ? -5.562 -8.947 19.075 1.00 95.00 101 ILE A C 1
ATOM 797 O O . ILE A 1 101 ? -5.335 -10.126 19.325 1.00 95.00 101 ILE A O 1
ATOM 801 N N . LEU A 1 102 ? -4.804 -8.232 18.236 1.00 94.12 102 LEU A N 1
ATOM 802 C CA . LEU A 1 102 ? -3.683 -8.812 17.488 1.00 94.12 102 LEU A CA 1
ATOM 803 C C . LEU A 1 102 ? -2.615 -9.398 18.420 1.00 94.12 102 LEU A C 1
ATOM 805 O O . LEU A 1 102 ? -2.118 -10.491 18.163 1.00 94.12 102 LEU A O 1
ATOM 809 N N . ALA A 1 103 ? -2.300 -8.708 19.519 1.00 91.88 103 ALA A N 1
ATOM 810 C CA . ALA A 1 103 ? -1.358 -9.197 20.523 1.00 91.88 103 ALA A CA 1
ATOM 811 C C . ALA A 1 103 ? -1.862 -10.450 21.261 1.00 91.88 103 ALA A C 1
ATOM 813 O O . ALA A 1 103 ? -1.053 -11.262 21.701 1.00 91.88 103 ALA A O 1
ATOM 814 N N . ALA A 1 104 ? -3.180 -10.616 21.400 1.00 92.25 104 ALA A N 1
ATOM 815 C CA . ALA A 1 104 ? -3.783 -11.771 22.061 1.00 92.25 104 ALA A CA 1
ATOM 816 C C . ALA A 1 104 ? -3.925 -13.003 21.148 1.00 92.25 104 ALA A C 1
ATOM 818 O O . ALA A 1 104 ? -4.086 -14.107 21.661 1.00 92.25 104 ALA A O 1
ATOM 819 N N . THR A 1 105 ? -3.904 -12.826 19.821 1.00 88.50 105 THR A N 1
ATOM 820 C CA . THR A 1 105 ? -4.172 -13.905 18.849 1.00 88.50 105 THR A CA 1
ATOM 821 C C . THR A 1 105 ? -3.020 -14.203 17.890 1.00 88.50 105 THR A C 1
ATOM 823 O O . THR A 1 105 ? -3.139 -15.118 17.080 1.00 88.50 105 THR A O 1
ATOM 826 N N . GLY A 1 106 ? -1.950 -13.407 17.900 1.00 70.62 106 GLY A N 1
ATOM 827 C CA . GLY A 1 106 ? -0.765 -13.646 17.079 1.00 70.62 106 GLY A CA 1
ATOM 828 C C . GLY A 1 106 ? 0.132 -14.709 17.705 1.00 70.62 106 GLY A C 1
ATOM 829 O O . GLY A 1 106 ? 0.894 -14.386 18.614 1.00 70.62 106 GLY A O 1
ATOM 830 N N . GLU A 1 107 ? 0.035 -15.947 17.220 1.00 59.38 107 GLU A N 1
ATOM 831 C CA . GLU A 1 107 ? 1.009 -17.024 17.474 1.00 59.38 107 GLU A CA 1
ATOM 832 C C . GLU A 1 107 ? 2.105 -17.049 16.407 1.00 59.38 107 GLU A C 1
ATOM 834 O O . GLU A 1 107 ? 1.750 -17.105 15.205 1.00 59.38 107 GLU A O 1
#

Radius of gyration: 18.16 Å; Cα contacts (8 Å, |Δi|>4): 53; chains: 1; bounding box: 45×26×43 Å

Sequence (107 aa):
ATTTLCPTDTFDGDPLYRIGEEPTPSEIDRRRETYFAPYHAALQDEIDRLRGMHENIVLYDCHSIRSVLPRLFEGTLPVFNLGTNDGKSTDPSLQEKVAAILAATGE

Secondary structure (DSSP, 8-state):
----SS-SB-TT--BSS-TT-SPPHHHHHHHIIIIIHHHHHHHHHHHHHHHTT-S-----------SB-TTT-SSBPPS-----TTTTSS-HHHHHHHHHHHHHH--

pLDDT: mean 93.73, std 7.09, range [55.47, 98.75]